Protein AF-A0A662VHV3-F1 (afdb_monomer)

pLDDT: mean 84.64, std 14.2, range [43.75, 96.81]

Secondary structure (DSSP, 8-state):
-----------------HHHHHHHHHHHHHHHHHHSE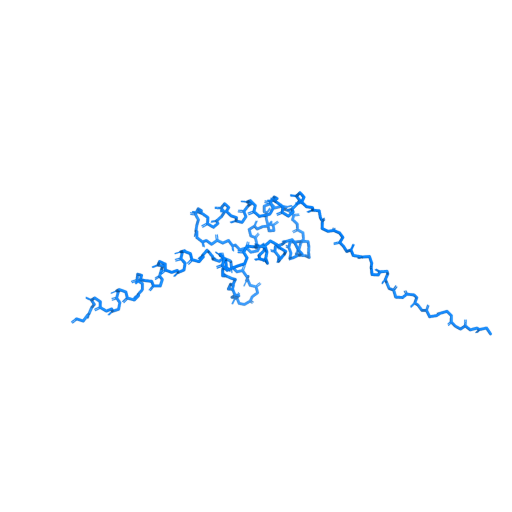EEHHHHHHHHT--HHHHHHHHHHHHHHHGGGEEEEEETTEEEEEEHHHHHHHHHHHHHHHHTT-

Sequence (101 aa):
MGRKRKVGRPRGSYKYNKEKIEQVKNFICKCLREHGQCCRGDVQRAFGWNWRTTNKYVWEVIKALGDSVIPVQIGRIVIFFSRDFMERELGEYYESIFRNK

Nearest PDB structures (foldseek):
  1ub9-assembly1_A-2  TM=5.696E-01  e=2.585E-02  Pyrococcus horikoshii OT3
  7qfz-assembly4_G  TM=7.827E-01  e=1.706E-01  Escherichia fergusonii ATCC 35469
  8oj5-assembly1_A  TM=5.541E-01  e=8.129E-02  Homo sapiens
  6y0g-assembly1_SZ  TM=5.045E-01  e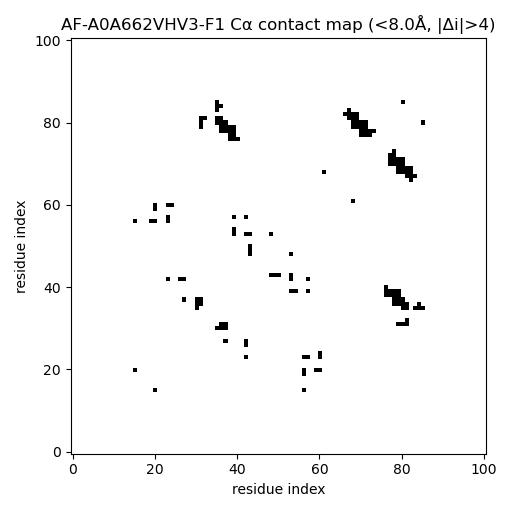=5.425E-02  Homo sapiens
  4v6i-assembly1_AV  TM=5.823E-01  e=3.129E-01  Saccharomyces cerevisiae

Solvent-accessible surface area (backbone atoms only — not comparable to full-atom values): 5975 Å² total; per-residue (Å²): 136,82,82,79,71,81,76,70,79,78,86,67,74,79,76,75,58,65,66,60,40,51,53,51,39,53,50,47,57,47,35,27,72,78,65,30,38,41,39,62,64,54,57,23,63,76,66,74,46,56,70,69,59,36,54,57,46,50,54,56,36,51,62,74,52,39,85,54,45,46,78,45,75,59,90,92,46,49,37,35,29,28,41,70,45,53,54,49,56,50,48,54,52,52,49,62,62,64,74,75,114

Mean predicted aligned error: 9.03 Å

Foldseek 3Di:
DDDDDPPPDPPPPPDDDPVVLVVLLVVQVVCCVVPQKDKLVNQCVVVVDDPVVSVVSVVVNCVVCPPQWDWDDDPPIIMIGGPVSVVVVVVVVVCVVVVVD

Radius of gyration: 19.66 Å; Cα contacts (8 Å, |Δi|>4): 80; chains: 1; bounding box: 73×27×44 Å

Structure (mmCIF, N/CA/C/O backbone):
data_AF-A0A662VHV3-F1
#
_entry.id   AF-A0A662VHV3-F1
#
loop_
_atom_site.group_PDB
_atom_site.id
_atom_site.type_symbo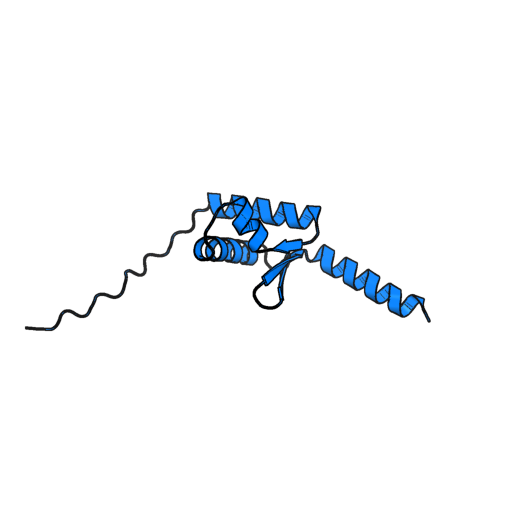l
_atom_site.label_atom_id
_atom_site.label_alt_id
_atom_site.label_comp_id
_atom_site.label_asym_id
_atom_site.label_entity_id
_atom_site.label_seq_id
_atom_site.pdbx_PDB_ins_code
_atom_site.Cartn_x
_atom_site.Cartn_y
_atom_site.Cartn_z
_atom_site.occupancy
_atom_site.B_iso_or_equiv
_atom_site.auth_seq_id
_atom_site.auth_comp_id
_atom_site.auth_asym_id
_atom_site.auth_atom_id
_atom_site.pdbx_PDB_model_num
ATOM 1 N N . MET A 1 1 ? 50.320 -18.702 -8.496 1.00 46.03 1 MET A N 1
ATOM 2 C CA . MET A 1 1 ? 49.071 -18.415 -9.242 1.00 46.03 1 MET A CA 1
ATOM 3 C C . MET A 1 1 ? 47.942 -18.139 -8.251 1.00 46.03 1 MET A C 1
ATOM 5 O O . MET A 1 1 ? 47.442 -19.066 -7.628 1.00 46.03 1 MET A O 1
ATOM 9 N N . GLY A 1 2 ? 47.609 -16.866 -8.012 1.00 53.44 2 GLY A N 1
ATOM 10 C CA . GLY A 1 2 ? 46.621 -16.473 -6.998 1.00 53.44 2 GLY A CA 1
ATOM 11 C C . GLY A 1 2 ? 45.185 -16.806 -7.416 1.00 53.44 2 GLY A C 1
ATOM 12 O O . GLY A 1 2 ? 44.760 -16.451 -8.514 1.00 53.44 2 GLY A O 1
ATOM 13 N N . ARG A 1 3 ? 44.429 -17.483 -6.541 1.00 56.47 3 ARG A N 1
ATOM 14 C CA . ARG A 1 3 ? 42.993 -17.758 -6.727 1.00 56.47 3 ARG A CA 1
ATOM 15 C C . ARG A 1 3 ? 42.233 -16.436 -6.895 1.00 56.47 3 ARG A C 1
ATOM 17 O O . ARG A 1 3 ? 42.105 -15.673 -5.938 1.00 56.47 3 ARG A O 1
ATOM 24 N N . LYS A 1 4 ? 41.686 -16.183 -8.090 1.00 60.50 4 LYS A N 1
ATOM 25 C CA . LYS A 1 4 ? 40.707 -15.108 -8.312 1.00 60.50 4 LYS A CA 1
ATOM 26 C C . LYS A 1 4 ? 39.515 -15.352 -7.376 1.00 60.50 4 LYS A C 1
ATOM 28 O O . LYS A 1 4 ? 38.816 -16.356 -7.509 1.00 60.50 4 LYS A O 1
ATOM 33 N N . ARG A 1 5 ? 39.297 -14.461 -6.402 1.00 62.97 5 ARG A N 1
ATOM 34 C CA . ARG A 1 5 ? 38.077 -14.453 -5.577 1.00 62.97 5 ARG A CA 1
ATOM 35 C C . ARG A 1 5 ? 36.875 -14.333 -6.520 1.00 62.97 5 ARG A C 1
ATOM 37 O O . ARG A 1 5 ? 36.932 -13.541 -7.460 1.00 62.97 5 ARG A O 1
ATOM 44 N N . LYS A 1 6 ? 35.798 -15.099 -6.284 1.00 58.56 6 LYS A N 1
ATOM 45 C CA . LYS A 1 6 ? 34.513 -14.877 -6.969 1.00 58.56 6 LYS A CA 1
ATOM 46 C C . LYS A 1 6 ? 34.137 -13.417 -6.736 1.00 58.56 6 LYS A C 1
ATOM 48 O O . LYS A 1 6 ? 33.862 -13.033 -5.602 1.00 58.56 6 LYS A O 1
ATOM 53 N N . VAL A 1 7 ? 34.202 -12.605 -7.788 1.00 57.72 7 VAL A N 1
ATOM 54 C CA . VAL A 1 7 ? 33.761 -11.213 -7.753 1.00 57.72 7 VAL A CA 1
ATOM 55 C C . VAL A 1 7 ? 32.309 -11.266 -7.292 1.00 57.72 7 VAL A C 1
ATOM 57 O O . VAL A 1 7 ? 31.486 -11.931 -7.924 1.00 57.72 7 VAL A O 1
ATOM 60 N N . GLY A 1 8 ? 32.022 -10.686 -6.123 1.00 63.50 8 GLY A N 1
ATOM 61 C CA . GLY A 1 8 ? 30.665 -10.638 -5.594 1.00 63.50 8 GLY A CA 1
ATOM 62 C C . GLY A 1 8 ? 29.724 -10.101 -6.668 1.00 63.50 8 GLY A C 1
ATOM 63 O O . GLY A 1 8 ? 30.115 -9.230 -7.448 1.00 63.50 8 GLY A O 1
ATOM 64 N N . ARG A 1 9 ? 28.506 -10.657 -6.732 1.00 56.00 9 ARG A N 1
ATOM 65 C CA . ARG A 1 9 ? 27.456 -10.227 -7.666 1.00 56.00 9 ARG A CA 1
ATOM 66 C C . ARG A 1 9 ? 27.459 -8.696 -7.709 1.00 56.00 9 ARG A C 1
ATOM 68 O O . ARG A 1 9 ? 27.408 -8.105 -6.625 1.00 56.00 9 ARG A O 1
ATOM 75 N N . PRO A 1 10 ? 27.553 -8.061 -8.891 1.00 55.19 10 PRO A N 1
ATOM 76 C CA . PRO A 1 10 ? 27.607 -6.612 -8.961 1.00 55.19 10 PRO A CA 1
ATOM 77 C C . PRO A 1 10 ? 26.454 -6.059 -8.128 1.00 55.19 10 PRO A C 1
ATOM 79 O O . PRO A 1 10 ? 25.300 -6.456 -8.320 1.00 55.19 10 PRO A O 1
ATOM 82 N N . ARG A 1 11 ? 26.772 -5.175 -7.172 1.00 49.06 11 ARG A N 1
ATOM 83 C CA . ARG A 1 11 ? 25.791 -4.323 -6.489 1.00 49.06 11 ARG A CA 1
ATOM 84 C C . ARG A 1 11 ? 25.283 -3.301 -7.509 1.00 49.06 11 ARG A C 1
ATOM 86 O O . ARG A 1 11 ? 25.456 -2.101 -7.353 1.00 49.06 11 ARG A O 1
ATOM 93 N N . GLY A 1 12 ? 24.704 -3.792 -8.602 1.00 43.75 12 GLY A N 1
ATOM 94 C CA . GLY A 1 12 ? 23.880 -2.998 -9.483 1.00 43.75 12 GLY A CA 1
ATOM 95 C C . GLY A 1 12 ? 22.677 -2.612 -8.652 1.00 43.75 12 GLY A C 1
ATOM 96 O O . GLY A 1 12 ? 21.846 -3.462 -8.326 1.00 43.75 12 GLY A O 1
ATOM 97 N N . SER A 1 13 ? 22.636 -1.349 -8.240 1.00 50.16 13 SER A N 1
ATOM 98 C CA . SER A 1 13 ? 21.429 -0.728 -7.729 1.00 50.16 13 SER A CA 1
ATOM 99 C C . SER A 1 13 ? 20.318 -1.084 -8.708 1.00 50.16 13 SER A C 1
ATOM 101 O O . SER A 1 13 ? 20.365 -0.735 -9.887 1.00 50.16 13 SER A O 1
ATOM 103 N N . TYR A 1 14 ? 19.359 -1.886 -8.251 1.00 54.88 14 TYR A N 1
ATOM 104 C CA . TYR A 1 14 ? 18.158 -2.184 -9.012 1.00 54.88 14 TYR A CA 1
ATOM 105 C C . TYR A 1 14 ? 17.433 -0.849 -9.188 1.00 54.88 14 TYR A C 1
ATOM 107 O O . TYR A 1 14 ? 16.603 -0.497 -8.355 1.00 54.88 14 TYR A O 1
ATOM 115 N N . LYS A 1 15 ? 17.777 -0.075 -10.226 1.00 68.50 15 LYS A N 1
ATOM 116 C CA . LYS A 1 15 ? 17.145 1.217 -10.489 1.00 68.50 15 LYS A CA 1
ATOM 117 C C . LYS A 1 15 ? 15.642 0.977 -10.540 1.00 68.50 15 LYS A C 1
ATOM 119 O O . LYS A 1 15 ? 15.156 0.073 -11.231 1.00 68.50 15 LYS A O 1
ATOM 124 N N . TYR A 1 16 ? 14.910 1.697 -9.704 1.00 77.12 16 TYR A N 1
ATOM 125 C CA . TYR A 1 16 ? 13.464 1.663 -9.763 1.00 77.12 16 TYR A CA 1
ATOM 126 C C . TYR A 1 16 ? 13.026 2.406 -11.019 1.00 77.12 16 TYR A C 1
ATOM 128 O O . TYR A 1 16 ? 13.582 3.448 -11.362 1.00 77.12 16 TYR A O 1
ATOM 136 N N . ASN A 1 17 ? 12.035 1.853 -11.711 1.00 86.12 17 ASN A N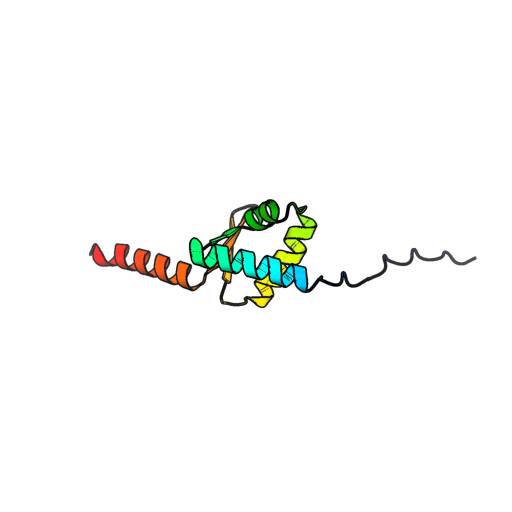 1
ATOM 137 C CA . ASN A 1 17 ? 11.367 2.596 -12.764 1.00 86.12 17 ASN A CA 1
ATOM 138 C C . ASN A 1 17 ? 10.375 3.549 -12.078 1.00 86.12 17 ASN A C 1
ATOM 140 O O . ASN A 1 17 ? 9.455 3.076 -11.409 1.00 86.12 17 ASN A O 1
ATOM 144 N N . LYS A 1 18 ? 10.600 4.860 -12.221 1.00 88.50 18 LYS A N 1
ATOM 145 C CA . LYS A 1 18 ? 9.774 5.912 -11.610 1.00 88.50 18 LYS A CA 1
ATOM 146 C C . LYS A 1 18 ? 8.325 5.866 -12.092 1.00 88.50 18 LYS A C 1
ATOM 148 O O . LYS A 1 18 ? 7.421 6.014 -11.284 1.00 88.50 18 LYS A O 1
ATOM 153 N N . GLU A 1 19 ? 8.109 5.575 -13.370 1.00 91.75 19 GLU A N 1
ATOM 154 C CA . GLU A 1 19 ? 6.771 5.446 -13.950 1.00 91.75 19 GLU A CA 1
ATOM 155 C C . GLU A 1 19 ? 5.989 4.308 -13.284 1.00 91.75 19 GLU A C 1
ATOM 157 O O . GLU A 1 19 ? 4.838 4.474 -12.896 1.00 91.75 19 GLU A O 1
ATOM 162 N N . LYS A 1 20 ? 6.654 3.172 -13.040 1.00 91.31 20 LYS A N 1
ATOM 163 C CA . LYS A 1 20 ? 6.040 2.043 -12.325 1.00 91.31 20 LYS A CA 1
ATOM 164 C C . LYS A 1 20 ? 5.719 2.373 -10.871 1.00 91.31 20 LYS A C 1
ATOM 166 O O . LYS A 1 20 ? 4.703 1.908 -10.368 1.00 91.31 20 LYS A O 1
ATOM 171 N N . ILE A 1 21 ? 6.576 3.139 -10.190 1.00 92.94 21 ILE A N 1
ATOM 172 C CA . ILE A 1 21 ? 6.286 3.606 -8.826 1.00 92.94 21 ILE A CA 1
ATOM 173 C C . ILE A 1 21 ? 5.011 4.450 -8.839 1.00 92.94 21 ILE A C 1
ATOM 175 O O . ILE A 1 21 ? 4.122 4.197 -8.032 1.00 92.94 21 ILE A O 1
ATOM 179 N N . GLU A 1 22 ? 4.892 5.389 -9.777 1.00 94.50 22 GLU A N 1
ATOM 180 C CA . GLU A 1 22 ? 3.725 6.269 -9.856 1.00 94.50 22 GLU A CA 1
ATOM 181 C C . GLU A 1 22 ? 2.444 5.496 -10.197 1.00 94.50 22 GLU A C 1
ATOM 183 O O . GLU A 1 22 ? 1.406 5.712 -9.579 1.00 94.50 22 GLU A O 1
ATOM 188 N N . GLN A 1 23 ? 2.515 4.516 -11.103 1.00 95.00 23 GLN A N 1
ATOM 189 C CA . GLN A 1 23 ? 1.388 3.627 -11.402 1.00 95.00 23 GLN A CA 1
ATOM 190 C C . GLN A 1 23 ? 0.923 2.845 -10.164 1.00 95.00 23 GLN A C 1
ATOM 192 O O . GLN A 1 23 ? -0.274 2.788 -9.882 1.00 95.00 23 GLN A O 1
ATOM 197 N N . VAL A 1 24 ? 1.856 2.263 -9.402 1.00 95.88 24 VAL A N 1
ATOM 198 C CA . VAL A 1 24 ? 1.529 1.516 -8.175 1.00 95.88 24 VAL A CA 1
ATOM 199 C C . VAL A 1 24 ? 0.971 2.450 -7.103 1.00 95.88 24 VAL A C 1
ATOM 201 O O . VAL A 1 24 ? -0.002 2.099 -6.442 1.00 95.88 24 VAL A O 1
ATOM 204 N N . LYS A 1 25 ? 1.538 3.651 -6.958 1.00 95.75 25 LYS A N 1
ATOM 205 C CA . LYS A 1 25 ? 1.039 4.688 -6.051 1.00 95.75 25 LYS A CA 1
ATOM 206 C C . LYS A 1 25 ? -0.392 5.082 -6.388 1.00 95.75 25 LYS A C 1
ATOM 208 O O . LYS A 1 25 ? -1.244 5.044 -5.508 1.00 95.75 25 LYS A O 1
ATOM 213 N N . ASN A 1 26 ? -0.679 5.374 -7.653 1.00 96.81 26 ASN A N 1
ATOM 214 C CA . ASN A 1 26 ? -2.023 5.732 -8.101 1.00 96.81 26 ASN A CA 1
ATOM 215 C C . ASN A 1 26 ? -3.030 4.608 -7.855 1.00 96.81 26 ASN A C 1
ATOM 217 O O . ASN A 1 26 ? -4.139 4.875 -7.395 1.00 96.81 26 ASN A O 1
ATOM 221 N N . PHE A 1 27 ? -2.633 3.358 -8.101 1.00 96.62 27 PHE A N 1
ATOM 222 C CA . PHE A 1 27 ? -3.465 2.196 -7.809 1.00 96.62 27 PHE A CA 1
ATOM 223 C C . PHE A 1 27 ? -3.765 2.068 -6.309 1.00 96.62 27 PHE A C 1
ATOM 225 O O . PHE A 1 27 ? -4.930 1.996 -5.926 1.00 96.62 27 PHE A O 1
ATOM 232 N N . ILE A 1 28 ? -2.740 2.112 -5.451 1.00 95.19 28 ILE A N 1
ATOM 233 C CA . ILE A 1 28 ? -2.915 2.016 -3.994 1.00 95.19 28 ILE A CA 1
ATOM 234 C C . ILE A 1 28 ? -3.785 3.171 -3.483 1.00 95.19 28 ILE A C 1
ATOM 236 O O . ILE A 1 28 ? -4.766 2.928 -2.787 1.00 95.19 28 ILE A O 1
ATOM 240 N N . CYS A 1 29 ? -3.503 4.415 -3.880 1.00 94.50 29 CYS A N 1
ATOM 241 C CA . CYS A 1 29 ? -4.303 5.577 -3.488 1.00 94.50 29 CYS A CA 1
ATOM 242 C C . CYS A 1 29 ? -5.754 5.502 -3.983 1.00 94.50 29 CYS A C 1
ATOM 244 O O . CYS A 1 29 ? -6.642 6.088 -3.367 1.00 94.50 29 CYS A O 1
ATOM 246 N N . LYS A 1 30 ? -6.020 4.828 -5.108 1.00 96.00 30 LYS A N 1
ATOM 247 C CA . LYS A 1 30 ? -7.387 4.561 -5.562 1.00 96.00 30 LYS A CA 1
ATOM 248 C C . LYS A 1 30 ? -8.076 3.558 -4.632 1.00 96.00 30 LYS A C 1
ATOM 250 O O . LYS A 1 30 ? -9.121 3.893 -4.086 1.00 96.00 30 LYS A O 1
ATOM 255 N N . CYS A 1 31 ? -7.461 2.402 -4.375 1.00 95.38 31 CYS A N 1
ATOM 256 C CA . CYS A 1 31 ? -8.017 1.389 -3.470 1.00 95.38 31 CYS A CA 1
ATOM 257 C C . CYS A 1 31 ? -8.291 1.946 -2.066 1.00 95.38 31 CYS A C 1
ATOM 259 O O . CYS A 1 31 ? -9.353 1.707 -1.502 1.00 95.38 31 CYS A O 1
ATOM 261 N N . LEU A 1 32 ? -7.361 2.736 -1.524 1.00 94.06 32 LEU A N 1
ATOM 262 C CA . LEU A 1 32 ? -7.516 3.367 -0.213 1.00 94.06 32 LEU A CA 1
ATOM 263 C C . LEU A 1 32 ? -8.686 4.359 -0.168 1.00 94.06 32 LEU A C 1
ATOM 265 O O . LEU A 1 32 ? -9.378 4.422 0.840 1.00 94.06 32 LEU A O 1
ATOM 269 N N . ARG A 1 33 ? -8.935 5.110 -1.249 1.00 92.69 33 ARG A N 1
ATOM 270 C CA . ARG A 1 33 ? -10.083 6.030 -1.328 1.00 92.69 33 ARG A CA 1
ATOM 271 C C . ARG A 1 33 ? -11.417 5.300 -1.465 1.00 92.69 33 ARG A C 1
ATOM 273 O O . ARG A 1 33 ? -12.400 5.743 -0.891 1.00 92.69 33 ARG A O 1
ATOM 280 N N . GLU A 1 34 ? -11.452 4.211 -2.228 1.00 93.62 34 GLU A N 1
ATOM 281 C CA . GLU A 1 34 ? -12.690 3.473 -2.515 1.00 93.62 34 GLU A CA 1
ATOM 282 C C . GLU A 1 34 ? -13.088 2.516 -1.384 1.00 93.62 34 GLU A C 1
ATOM 284 O O . GLU A 1 34 ? -14.274 2.301 -1.145 1.00 93.62 34 GLU A O 1
ATOM 289 N N . HIS A 1 35 ? -12.110 1.934 -0.688 1.00 92.31 35 HIS A N 1
ATOM 290 C CA . HIS A 1 35 ? -12.345 0.844 0.262 1.00 92.31 35 HIS A CA 1
ATOM 291 C C . HIS A 1 35 ? -11.721 1.066 1.641 1.00 92.31 35 HIS A C 1
ATOM 293 O O . HIS A 1 35 ? -11.868 0.209 2.506 1.00 92.31 35 HIS A O 1
ATOM 299 N N . GLY A 1 36 ? -10.950 2.139 1.846 1.00 91.06 36 GLY A N 1
ATOM 300 C CA . GLY A 1 36 ? -10.174 2.349 3.075 1.00 91.06 36 GLY A CA 1
ATOM 301 C C . GLY A 1 36 ? -8.962 1.423 3.229 1.00 91.06 36 GLY A C 1
ATOM 302 O O . GLY A 1 36 ? -8.103 1.668 4.074 1.00 91.06 36 GLY A 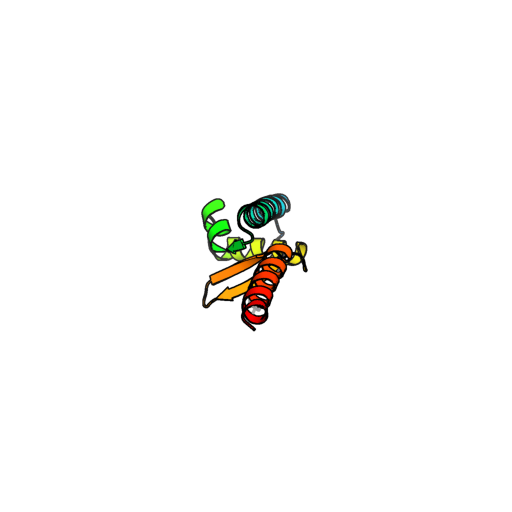O 1
ATOM 303 N N . GLN A 1 37 ? -8.847 0.386 2.390 1.00 93.25 37 GLN A N 1
ATOM 304 C CA . GLN A 1 37 ? -7.788 -0.616 2.451 1.00 93.25 37 GLN A CA 1
ATOM 305 C C . GLN A 1 37 ? -7.319 -1.086 1.068 1.00 93.25 37 GLN A C 1
ATOM 307 O O . GLN A 1 37 ? -8.041 -1.032 0.074 1.00 93.25 37 GLN A O 1
ATOM 312 N N . CYS A 1 38 ? -6.091 -1.591 1.009 1.00 95.62 38 CYS A N 1
ATOM 313 C CA . CYS A 1 38 ? -5.490 -2.215 -0.165 1.00 95.62 38 CYS A CA 1
ATOM 314 C C . CYS A 1 38 ? -4.562 -3.339 0.296 1.00 95.62 38 CYS A C 1
ATOM 316 O O . CYS A 1 38 ? -3.817 -3.149 1.252 1.00 95.62 38 CYS A O 1
ATOM 318 N N . CYS A 1 39 ? -4.535 -4.500 -0.355 1.00 94.44 39 CYS A N 1
ATOM 319 C CA . CYS A 1 39 ? -3.566 -5.542 -0.017 1.00 94.44 39 CYS A CA 1
ATOM 320 C C . CYS A 1 39 ? -2.480 -5.682 -1.087 1.00 94.44 39 CYS A C 1
ATOM 322 O O . CYS A 1 39 ? -2.665 -5.399 -2.271 1.00 94.44 39 CYS A O 1
ATOM 324 N N . ARG A 1 40 ? -1.316 -6.210 -0.692 1.00 93.19 40 ARG A N 1
ATOM 32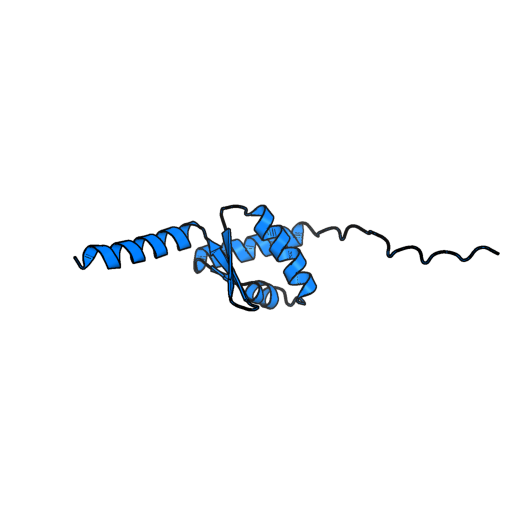5 C CA . ARG A 1 40 ? -0.228 -6.508 -1.646 1.00 93.19 40 ARG A CA 1
ATOM 326 C C . ARG A 1 40 ? -0.678 -7.453 -2.772 1.00 93.19 40 ARG A C 1
ATOM 328 O O . ARG A 1 40 ? -0.154 -7.375 -3.882 1.00 93.19 40 ARG A O 1
ATOM 335 N N . GLY A 1 41 ? -1.637 -8.337 -2.488 1.00 94.00 41 GLY A N 1
ATOM 336 C CA . GLY A 1 41 ? -2.231 -9.236 -3.477 1.00 94.00 41 GLY A CA 1
ATOM 337 C C . GLY A 1 41 ? -3.035 -8.507 -4.558 1.00 94.00 41 GLY A C 1
ATOM 338 O O . GLY A 1 41 ? -3.002 -8.939 -5.707 1.00 94.00 41 GLY A O 1
ATOM 339 N N . ASP A 1 42 ? -3.681 -7.383 -4.233 1.00 94.69 42 ASP A N 1
ATOM 340 C CA . ASP A 1 42 ? -4.405 -6.561 -5.213 1.00 94.69 42 ASP A CA 1
ATOM 341 C C . ASP A 1 42 ? -3.441 -5.978 -6.237 1.00 94.69 42 ASP A C 1
ATOM 343 O O . ASP A 1 42 ? -3.648 -6.119 -7.439 1.00 94.69 42 ASP A O 1
ATOM 347 N N . VAL A 1 43 ? -2.320 -5.431 -5.761 1.00 94.94 43 VAL A N 1
ATOM 348 C CA . VAL A 1 43 ? -1.248 -4.933 -6.630 1.00 94.94 43 VAL A CA 1
ATOM 349 C C . VAL A 1 43 ? -0.667 -6.071 -7.472 1.00 94.94 43 VAL A C 1
ATOM 351 O O . VAL A 1 43 ? -0.417 -5.913 -8.662 1.00 94.94 43 VAL A O 1
ATOM 354 N N . GLN A 1 44 ? -0.465 -7.253 -6.884 1.00 95.31 44 GLN A N 1
ATOM 355 C CA . GLN A 1 44 ? 0.042 -8.400 -7.635 1.00 95.31 44 GLN A CA 1
ATOM 356 C C . GLN A 1 44 ? -0.883 -8.785 -8.798 1.00 95.31 44 GLN A C 1
ATOM 358 O O . GLN A 1 44 ? -0.394 -8.997 -9.909 1.00 95.31 44 GLN A O 1
ATOM 363 N N . ARG A 1 45 ? -2.196 -8.853 -8.548 1.00 95.44 45 ARG A N 1
ATOM 364 C CA . ARG A 1 45 ? -3.210 -9.184 -9.557 1.00 95.44 45 ARG A CA 1
ATOM 365 C C . ARG A 1 45 ? -3.332 -8.100 -10.622 1.00 95.44 45 ARG A C 1
ATOM 367 O O . ARG A 1 45 ? -3.299 -8.426 -11.802 1.00 95.44 45 ARG A O 1
ATOM 374 N N . ALA A 1 46 ? -3.412 -6.834 -10.216 1.00 95.94 46 ALA A N 1
ATOM 375 C CA . ALA A 1 46 ? -3.607 -5.707 -11.125 1.00 95.94 46 ALA A CA 1
ATOM 376 C C . ALA A 1 46 ? -2.470 -5.556 -12.147 1.00 95.94 46 ALA A C 1
ATOM 378 O O . ALA A 1 46 ? -2.711 -5.190 -13.292 1.00 95.94 46 ALA A O 1
ATOM 379 N N . PHE A 1 47 ? -1.235 -5.867 -11.746 1.00 94.62 47 PHE A N 1
ATOM 380 C CA . PHE A 1 47 ? -0.056 -5.693 -12.596 1.00 94.62 47 PHE A CA 1
ATOM 381 C C . PHE A 1 47 ? 0.489 -7.002 -13.192 1.00 94.62 47 PHE A C 1
ATOM 383 O O . PHE A 1 47 ? 1.464 -6.967 -13.944 1.00 94.62 47 PHE A O 1
ATOM 390 N N . GLY A 1 48 ? -0.089 -8.161 -12.851 1.00 95.12 48 GLY A N 1
ATOM 391 C CA . GLY A 1 48 ? 0.378 -9.469 -13.330 1.00 95.12 48 GLY A CA 1
ATOM 392 C C . GLY A 1 48 ? 1.820 -9.791 -12.918 1.00 95.12 48 GLY A C 1
ATOM 393 O O . GLY A 1 48 ? 2.565 -10.437 -13.656 1.00 95.12 48 GLY A O 1
ATOM 394 N N . TRP A 1 49 ? 2.265 -9.287 -11.765 1.00 94.38 49 TRP A N 1
ATOM 395 C CA . TRP A 1 49 ? 3.658 -9.402 -11.333 1.00 94.38 49 TRP A CA 1
ATOM 396 C C . TRP A 1 49 ? 3.910 -10.625 -10.454 1.00 94.38 49 TRP A C 1
ATOM 398 O O . TRP A 1 49 ? 3.041 -11.131 -9.746 1.00 94.38 49 TRP A O 1
ATOM 408 N N . ASN A 1 50 ? 5.163 -11.084 -10.455 1.00 93.88 50 ASN A N 1
ATOM 409 C CA . ASN A 1 50 ? 5.617 -12.030 -9.446 1.00 93.88 50 ASN A CA 1
ATOM 410 C C . ASN A 1 50 ? 5.795 -11.332 -8.089 1.00 93.88 50 ASN A C 1
ATOM 412 O O . ASN A 1 50 ? 6.002 -10.119 -8.005 1.00 93.88 50 ASN A O 1
ATOM 416 N N . TRP A 1 51 ? 5.813 -12.136 -7.028 1.00 89.56 51 TRP A N 1
ATOM 417 C CA . TRP A 1 51 ? 5.942 -11.659 -5.654 1.00 89.56 51 TRP A CA 1
ATOM 418 C C . TRP A 1 51 ? 7.117 -10.709 -5.419 1.00 89.56 51 TRP A C 1
ATOM 420 O O . TRP A 1 51 ? 6.981 -9.703 -4.726 1.00 89.56 51 TRP A O 1
ATOM 430 N N . ARG A 1 52 ? 8.288 -11.022 -5.983 1.00 91.06 52 ARG A N 1
ATOM 431 C CA . ARG A 1 52 ? 9.512 -10.248 -5.757 1.00 91.06 52 ARG A CA 1
ATOM 432 C C . ARG A 1 52 ? 9.387 -8.847 -6.342 1.00 91.06 52 ARG A C 1
ATOM 434 O O . ARG A 1 52 ? 9.780 -7.880 -5.693 1.00 91.06 52 ARG A O 1
ATOM 441 N N . THR A 1 53 ? 8.833 -8.749 -7.546 1.00 91.62 53 THR A N 1
ATOM 442 C CA . THR A 1 53 ? 8.570 -7.483 -8.230 1.00 91.62 53 THR A CA 1
ATOM 443 C C . THR A 1 53 ? 7.497 -6.693 -7.491 1.00 91.62 53 THR A C 1
ATOM 445 O O . THR A 1 53 ? 7.732 -5.531 -7.171 1.00 91.62 53 THR A O 1
ATOM 448 N N . THR A 1 54 ? 6.376 -7.321 -7.125 1.00 93.31 54 THR A N 1
ATOM 449 C CA . THR A 1 54 ? 5.321 -6.666 -6.340 1.00 93.31 54 THR A CA 1
ATOM 450 C C . THR A 1 54 ? 5.874 -6.111 -5.035 1.00 93.31 54 THR A C 1
ATOM 452 O O . THR A 1 54 ? 5.717 -4.929 -4.750 1.00 93.31 54 THR A O 1
ATOM 455 N N . ASN A 1 55 ? 6.594 -6.931 -4.269 1.00 91.94 55 ASN A N 1
ATOM 456 C CA . ASN A 1 55 ? 7.148 -6.522 -2.985 1.00 91.94 55 ASN A CA 1
ATOM 457 C C . ASN A 1 55 ? 8.154 -5.372 -3.137 1.00 91.94 55 ASN A C 1
ATOM 459 O O . ASN A 1 55 ? 8.159 -4.456 -2.322 1.00 91.94 55 ASN A O 1
ATOM 463 N N . LYS A 1 56 ? 8.971 -5.392 -4.199 1.00 90.31 56 LYS A N 1
ATOM 464 C CA . LYS A 1 56 ? 9.914 -4.312 -4.508 1.00 90.31 56 LYS A CA 1
ATOM 465 C C . LYS A 1 56 ? 9.203 -2.963 -4.666 1.00 90.31 56 LYS A C 1
ATOM 467 O O . LYS A 1 56 ? 9.640 -1.994 -4.061 1.00 90.31 56 LYS A O 1
ATOM 472 N N . TYR A 1 57 ? 8.156 -2.886 -5.489 1.00 93.38 57 TYR A N 1
ATOM 473 C CA . TYR A 1 57 ? 7.499 -1.607 -5.789 1.00 93.38 57 TYR A CA 1
ATOM 474 C C . TYR A 1 57 ? 6.529 -1.160 -4.696 1.00 93.38 57 TYR A C 1
ATOM 476 O O . TYR A 1 57 ? 6.493 0.022 -4.375 1.00 93.38 57 TYR A O 1
ATOM 484 N N . VAL A 1 58 ? 5.788 -2.092 -4.090 1.00 93.81 58 VAL A N 1
ATOM 485 C CA . VAL A 1 58 ? 4.832 -1.769 -3.022 1.00 93.81 58 VAL A CA 1
ATOM 486 C C . VAL A 1 58 ? 5.539 -1.114 -1.842 1.00 93.81 58 VAL A C 1
ATOM 488 O O . VAL A 1 58 ? 5.132 -0.040 -1.427 1.00 93.81 58 VAL A O 1
ATOM 491 N N . TRP A 1 59 ? 6.634 -1.690 -1.337 1.00 91.31 59 TRP A N 1
ATOM 492 C CA . TRP A 1 59 ? 7.333 -1.098 -0.190 1.00 91.31 59 TRP A CA 1
ATOM 493 C C . TRP A 1 59 ? 7.950 0.266 -0.485 1.00 91.31 59 TRP A C 1
ATOM 495 O O . TRP A 1 59 ? 8.034 1.091 0.419 1.00 91.31 59 TRP A O 1
ATOM 505 N N . GLU A 1 60 ? 8.364 0.513 -1.726 1.00 92.06 60 GLU A N 1
ATOM 506 C CA . GLU A 1 60 ? 8.853 1.832 -2.128 1.00 92.06 60 GLU A CA 1
ATOM 507 C C . GLU A 1 60 ? 7.728 2.874 -2.080 1.00 92.06 60 GLU A C 1
ATOM 509 O O . GLU A 1 60 ? 7.915 3.970 -1.560 1.00 92.06 60 GLU A O 1
ATOM 514 N N . VAL A 1 61 ? 6.532 2.503 -2.545 1.00 93.38 61 VAL A N 1
ATOM 515 C CA . VAL A 1 61 ? 5.345 3.363 -2.484 1.00 93.38 61 VAL A CA 1
ATOM 516 C C . VAL A 1 61 ? 4.880 3.585 -1.048 1.00 93.38 61 VAL A C 1
ATOM 518 O O . VAL A 1 61 ? 4.639 4.725 -0.672 1.00 93.38 61 VAL A O 1
ATOM 521 N N . ILE A 1 62 ? 4.792 2.537 -0.225 1.00 91.50 62 ILE A N 1
ATOM 522 C CA . ILE A 1 62 ? 4.361 2.663 1.177 1.00 91.50 62 ILE A CA 1
ATOM 523 C C . ILE A 1 62 ? 5.300 3.592 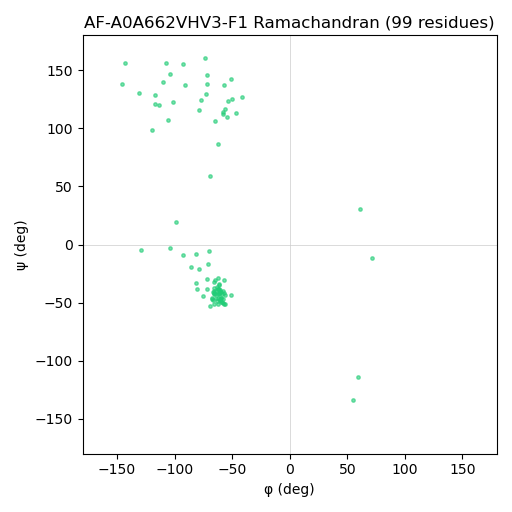1.955 1.00 91.50 62 ILE A C 1
ATOM 525 O O . ILE A 1 62 ? 4.830 4.459 2.683 1.00 91.50 62 ILE A O 1
ATOM 529 N N . LYS A 1 63 ? 6.618 3.495 1.736 1.00 89.81 63 LYS A N 1
ATOM 530 C CA . LYS A 1 63 ? 7.583 4.447 2.313 1.00 89.81 63 LYS A CA 1
ATOM 531 C C . LYS A 1 63 ? 7.336 5.885 1.862 1.00 89.81 63 LYS A C 1
ATOM 533 O O . LYS A 1 63 ? 7.490 6.795 2.665 1.00 89.81 63 LYS A O 1
ATOM 538 N N . ALA A 1 64 ? 6.975 6.090 0.595 1.00 90.00 64 ALA A N 1
ATOM 539 C CA . ALA A 1 64 ? 6.696 7.417 0.053 1.00 90.00 64 ALA A CA 1
ATOM 540 C C . ALA A 1 64 ? 5.374 8.012 0.571 1.00 90.00 64 ALA A C 1
ATOM 542 O O . ALA A 1 64 ? 5.256 9.229 0.664 1.00 90.00 64 ALA A O 1
ATOM 543 N N . LEU A 1 65 ? 4.389 7.169 0.895 1.00 90.00 65 LEU A N 1
ATOM 544 C CA . LEU A 1 65 ? 3.110 7.589 1.480 1.00 90.00 65 LEU A CA 1
ATOM 545 C C . LEU A 1 65 ? 3.213 7.888 2.986 1.00 90.00 65 LEU A C 1
ATOM 547 O O . LEU A 1 65 ? 2.377 8.624 3.515 1.00 90.00 65 LEU A O 1
ATOM 551 N N . GLY A 1 66 ? 4.241 7.355 3.653 1.00 90.44 66 GLY A N 1
ATOM 552 C CA . GLY A 1 66 ? 4.545 7.637 5.055 1.00 90.44 66 GLY A CA 1
ATOM 553 C C . GLY A 1 66 ? 3.355 7.355 5.970 1.00 90.44 66 GLY A C 1
ATOM 554 O O . GLY A 1 66 ? 2.678 6.338 5.829 1.00 90.44 66 GLY A O 1
ATOM 555 N N . ASP A 1 67 ? 3.071 8.298 6.865 1.00 89.12 67 ASP A N 1
ATOM 556 C CA . ASP A 1 67 ? 2.054 8.161 7.915 1.00 89.12 67 ASP A CA 1
ATOM 557 C C . ASP A 1 67 ? 0.606 8.173 7.401 1.00 89.12 67 ASP A C 1
ATOM 559 O O . ASP A 1 67 ? -0.325 7.951 8.172 1.00 89.12 67 ASP A O 1
ATOM 563 N N . SER A 1 68 ? 0.393 8.416 6.105 1.00 88.88 68 SER A N 1
ATOM 564 C CA . SER A 1 68 ? -0.948 8.363 5.501 1.00 88.88 68 SER A CA 1
ATOM 565 C C . SER A 1 68 ? -1.480 6.930 5.401 1.00 88.88 68 SER A C 1
ATOM 567 O O . SER A 1 68 ? -2.675 6.720 5.182 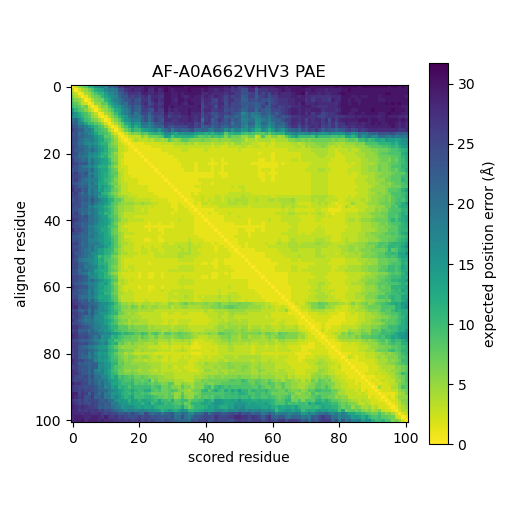1.00 88.88 68 SER A O 1
ATOM 569 N N . VAL A 1 69 ? -0.590 5.937 5.516 1.00 92.31 69 VAL A N 1
ATOM 570 C CA . VAL A 1 69 ? -0.908 4.525 5.329 1.00 92.31 69 VAL A CA 1
ATOM 571 C C . VAL A 1 69 ? -0.367 3.694 6.480 1.00 92.31 69 VAL A C 1
ATOM 573 O O . VAL A 1 69 ? 0.814 3.748 6.810 1.00 92.31 69 VAL A O 1
ATOM 576 N N . ILE A 1 70 ? -1.228 2.850 7.039 1.00 92.19 70 ILE A N 1
ATOM 577 C CA . ILE A 1 70 ? -0.905 1.951 8.141 1.00 92.19 70 ILE A CA 1
ATOM 578 C C . ILE A 1 70 ? -0.792 0.524 7.582 1.00 92.19 70 ILE A C 1
ATOM 580 O O . ILE A 1 70 ? -1.807 -0.079 7.217 1.00 92.19 70 ILE A O 1
ATOM 584 N N . PRO A 1 71 ? 0.424 -0.042 7.464 1.00 91.44 71 PRO A N 1
ATOM 585 C CA . PRO A 1 71 ? 0.600 -1.434 7.076 1.00 91.44 71 PRO A CA 1
ATOM 586 C C . PRO A 1 71 ? 0.297 -2.363 8.259 1.00 91.44 71 PRO A C 1
ATOM 588 O O . PRO A 1 71 ? 0.935 -2.287 9.305 1.00 91.44 71 PRO A O 1
ATOM 591 N N . VAL A 1 72 ? -0.625 -3.300 8.066 1.00 91.12 72 VAL A N 1
ATOM 592 C CA . VAL A 1 72 ? -0.985 -4.347 9.027 1.00 91.12 72 VAL A CA 1
ATOM 593 C C . VAL A 1 72 ? -0.661 -5.708 8.423 1.00 91.12 72 VAL A C 1
ATOM 595 O O . VAL A 1 72 ? -1.061 -6.034 7.301 1.00 91.12 72 VAL A O 1
ATOM 598 N N . GLN A 1 73 ? 0.079 -6.524 9.169 1.00 89.88 73 GLN A N 1
ATOM 599 C CA . GLN A 1 73 ? 0.416 -7.882 8.762 1.00 89.88 73 GLN A CA 1
ATOM 600 C C . GLN A 1 73 ? -0.482 -8.895 9.476 1.00 89.88 73 GLN A C 1
ATOM 602 O O . GLN A 1 73 ? -0.476 -8.985 10.699 1.00 89.88 73 GLN A O 1
ATOM 607 N N . ILE A 1 74 ? -1.195 -9.706 8.693 1.00 87.50 74 ILE A N 1
ATOM 608 C CA . ILE A 1 74 ? -2.037 -10.805 9.174 1.00 87.50 74 ILE A CA 1
ATOM 609 C C . ILE A 1 74 ? -1.496 -12.100 8.563 1.00 87.50 74 ILE A C 1
ATOM 611 O O . ILE A 1 74 ? -1.711 -12.415 7.388 1.00 87.50 74 ILE A O 1
ATOM 615 N N . GLY A 1 75 ? -0.702 -12.833 9.344 1.00 89.81 75 GLY A N 1
ATOM 616 C CA . GLY A 1 75 ? 0.026 -14.006 8.860 1.00 89.81 75 GLY A CA 1
ATOM 617 C C . GLY A 1 75 ? 0.978 -13.655 7.708 1.00 89.81 75 GLY A C 1
ATOM 618 O O . GLY A 1 75 ? 1.960 -12.932 7.892 1.00 89.81 75 GLY A O 1
ATOM 619 N N . ARG A 1 76 ? 0.702 -14.181 6.506 1.00 84.81 76 ARG A N 1
ATOM 620 C CA . ARG A 1 76 ? 1.482 -13.908 5.276 1.00 84.81 76 ARG A CA 1
ATOM 621 C C . ARG A 1 76 ? 0.930 -12.742 4.447 1.00 84.81 76 ARG A C 1
ATOM 623 O O . ARG A 1 76 ? 1.570 -12.314 3.479 1.00 84.81 76 ARG A O 1
ATOM 630 N N . ILE A 1 77 ? -0.252 -12.247 4.801 1.00 86.12 77 ILE A N 1
ATOM 631 C CA . ILE A 1 77 ? -0.944 -11.176 4.090 1.00 86.12 77 ILE A CA 1
ATOM 632 C C . ILE A 1 77 ? -0.523 -9.844 4.706 1.00 86.12 77 ILE A C 1
ATOM 634 O O . ILE A 1 77 ? -0.406 -9.716 5.921 1.00 86.12 77 ILE A O 1
ATOM 638 N N . VAL A 1 78 ? -0.270 -8.861 3.846 1.00 89.81 78 VAL A N 1
ATOM 639 C CA . VAL A 1 78 ? -0.026 -7.478 4.257 1.00 89.81 78 VAL A CA 1
ATOM 640 C C . VAL A 1 78 ? -1.136 -6.636 3.652 1.00 89.81 78 VAL A C 1
ATOM 642 O O . VAL A 1 78 ? -1.318 -6.645 2.426 1.00 89.81 78 VAL A O 1
ATOM 645 N N . ILE A 1 79 ? -1.874 -5.972 4.533 1.00 92.19 79 ILE A N 1
ATOM 646 C CA . ILE A 1 79 ? -2.964 -5.056 4.223 1.00 92.19 79 ILE A CA 1
ATOM 647 C C . ILE A 1 79 ? -2.488 -3.653 4.583 1.00 92.19 79 ILE A C 1
ATOM 649 O O . ILE A 1 79 ? -1.790 -3.456 5.571 1.00 92.19 79 ILE A O 1
ATOM 653 N N . PHE A 1 80 ? -2.821 -2.689 3.751 1.00 93.62 80 PHE A N 1
ATOM 654 C CA . PHE A 1 80 ? -2.500 -1.285 3.909 1.00 93.62 80 PHE A CA 1
ATOM 655 C C . PHE A 1 80 ? -3.816 -0.559 4.124 1.00 93.62 80 PHE A C 1
ATOM 657 O O . PHE A 1 80 ? -4.677 -0.626 3.251 1.00 93.62 80 PHE A O 1
ATOM 664 N N . PHE A 1 81 ? -3.972 0.107 5.259 1.00 93.06 81 PHE A N 1
ATOM 665 C CA . PHE A 1 81 ? -5.152 0.913 5.558 1.00 93.06 81 PHE A CA 1
ATOM 666 C C . PHE A 1 81 ? -4.828 2.391 5.410 1.00 93.06 81 PHE A C 1
ATOM 668 O O . PHE A 1 81 ? -3.701 2.798 5.696 1.00 93.06 81 PHE A O 1
ATOM 675 N N . SER A 1 82 ? -5.792 3.204 4.985 1.00 93.25 82 SER A N 1
ATOM 676 C CA . SER A 1 82 ? -5.642 4.650 5.124 1.00 93.25 82 SER A CA 1
ATOM 677 C C . SER A 1 82 ? -5.782 5.019 6.596 1.00 93.25 82 SER A C 1
ATOM 679 O O . SER A 1 82 ? -6.535 4.392 7.347 1.00 93.25 82 SER A O 1
ATOM 681 N N . ARG A 1 83 ? -5.032 6.036 7.016 1.00 89.69 83 ARG A N 1
ATOM 682 C CA . ARG A 1 83 ? -5.110 6.538 8.386 1.00 89.69 83 ARG A CA 1
ATOM 683 C C . ARG A 1 83 ? -6.526 6.996 8.739 1.00 89.69 83 ARG A C 1
ATOM 685 O O . ARG A 1 83 ? -7.059 6.550 9.748 1.00 89.69 83 ARG A O 1
ATOM 692 N N . ASP A 1 84 ? -7.149 7.777 7.859 1.00 89.50 84 ASP A N 1
ATOM 693 C CA . ASP A 1 84 ? -8.507 8.301 8.049 1.00 89.50 84 ASP A CA 1
ATOM 694 C C . ASP A 1 84 ? -9.540 7.183 8.246 1.00 89.50 84 ASP A C 1
ATOM 696 O O . ASP A 1 84 ? -10.426 7.284 9.092 1.00 89.50 84 ASP A O 1
ATOM 700 N N . PHE A 1 85 ? -9.410 6.087 7.486 1.00 90.00 85 PHE A N 1
ATOM 701 C CA . PHE A 1 85 ? -10.281 4.925 7.636 1.00 90.00 85 PHE A CA 1
ATOM 702 C C . PHE A 1 85 ? -10.109 4.293 9.018 1.00 90.00 85 PHE A C 1
ATOM 704 O O . PHE A 1 85 ? -11.091 4.083 9.720 1.00 90.00 85 PHE A O 1
ATOM 711 N N . MET A 1 86 ? -8.867 4.050 9.444 1.00 87.62 86 MET A N 1
ATOM 712 C CA . MET A 1 86 ? -8.593 3.459 10.757 1.00 87.62 86 MET A CA 1
ATOM 713 C C . MET A 1 86 ? -9.081 4.339 11.910 1.00 87.62 86 MET A C 1
ATOM 715 O O . MET A 1 86 ? -9.649 3.819 12.866 1.00 87.62 86 MET A O 1
ATOM 719 N N . GLU A 1 87 ? -8.873 5.653 11.833 1.00 88.38 87 GLU A N 1
ATOM 720 C CA . GLU A 1 87 ? -9.314 6.593 12.869 1.00 88.38 87 GLU A CA 1
ATOM 721 C C . GLU A 1 87 ? -10.842 6.624 12.989 1.00 88.38 87 GLU A C 1
ATOM 723 O O . GLU A 1 87 ? -11.366 6.610 14.104 1.00 88.38 87 GLU A O 1
ATOM 728 N N . ARG A 1 88 ? -11.562 6.578 11.861 1.00 89.00 88 ARG A N 1
ATOM 729 C CA . ARG A 1 88 ? -13.027 6.517 11.851 1.00 89.00 88 ARG A CA 1
ATOM 730 C C . ARG A 1 88 ? -13.561 5.216 12.451 1.00 89.00 88 ARG A C 1
ATOM 732 O O . ARG A 1 88 ? -14.385 5.276 13.356 1.00 89.00 88 ARG A O 1
ATOM 739 N N . GLU A 1 89 ? -13.076 4.058 11.999 1.00 86.12 89 GLU A N 1
ATOM 740 C CA . GLU A 1 89 ? -13.540 2.752 12.504 1.00 86.12 89 GLU A CA 1
ATOM 741 C C . GLU A 1 89 ? -13.237 2.587 14.004 1.00 86.12 89 GLU A C 1
ATOM 743 O O . GLU A 1 89 ? -14.054 2.069 14.764 1.00 86.12 89 GLU A O 1
ATOM 748 N N . LEU A 1 90 ? -12.073 3.069 14.461 1.00 84.56 90 LEU A N 1
ATOM 749 C CA . LEU A 1 90 ? -11.739 3.094 15.886 1.00 84.56 90 LEU A CA 1
ATOM 750 C C . LEU A 1 90 ? -12.668 4.022 16.671 1.00 84.56 90 LEU A C 1
ATOM 752 O O . LEU A 1 90 ? -13.104 3.652 17.760 1.00 84.56 90 LEU A O 1
ATOM 756 N N . GLY A 1 91 ? -12.975 5.206 16.135 1.00 84.69 91 GLY A N 1
ATOM 757 C CA . GLY A 1 91 ? -13.927 6.139 16.735 1.00 84.69 91 GLY A CA 1
ATOM 758 C C . GLY A 1 91 ? -15.310 5.512 16.911 1.00 84.69 91 GLY A C 1
ATOM 759 O O . GLY A 1 91 ? -15.833 5.497 18.024 1.00 84.69 91 GLY A O 1
ATOM 760 N N . GLU A 1 92 ? -15.851 4.908 15.851 1.00 85.56 92 GLU A N 1
ATOM 761 C CA . GLU A 1 92 ? -17.136 4.197 15.881 1.00 85.56 92 GLU A CA 1
ATOM 762 C C . GLU A 1 92 ? -17.128 3.044 16.896 1.00 85.56 92 GLU A C 1
ATOM 764 O O . GLU A 1 92 ? -18.072 2.875 17.674 1.00 85.56 92 GLU A O 1
ATOM 769 N N . TYR A 1 93 ? -16.033 2.280 16.951 1.00 84.06 93 TYR A N 1
ATOM 770 C CA . TYR A 1 93 ? -15.863 1.216 17.934 1.00 84.06 93 TYR A CA 1
ATOM 771 C C . TYR A 1 93 ? -15.902 1.752 19.370 1.00 84.06 93 TYR A C 1
ATOM 773 O O . TYR A 1 93 ? -16.642 1.223 20.204 1.00 84.06 93 TYR A O 1
ATOM 781 N N . TYR A 1 94 ? -15.165 2.824 19.668 1.00 81.44 94 TYR A N 1
ATOM 782 C CA . TYR A 1 94 ? -15.192 3.444 20.992 1.00 81.44 94 TYR A CA 1
ATOM 783 C C . TYR A 1 94 ? -16.583 3.981 21.344 1.00 81.44 94 TYR A C 1
ATOM 785 O O . TYR A 1 94 ? -17.077 3.700 22.438 1.00 81.44 94 TYR A O 1
ATOM 793 N N . GLU A 1 95 ? -17.249 4.687 20.428 1.00 82.00 95 GLU A N 1
ATOM 794 C CA . GLU A 1 95 ? -18.617 5.165 20.646 1.00 82.00 95 GLU A CA 1
ATOM 795 C C . GLU A 1 95 ? -19.574 4.011 20.969 1.00 82.00 95 GLU A C 1
ATOM 797 O O . GLU A 1 95 ? -20.363 4.117 21.907 1.00 82.00 95 GLU A O 1
ATOM 802 N N . SER A 1 96 ? -19.471 2.875 20.273 1.00 81.69 96 SER A N 1
ATOM 803 C CA . SER A 1 96 ? -20.335 1.710 20.516 1.00 81.69 96 SER A CA 1
ATOM 804 C C . SER A 1 96 ? -20.201 1.121 21.930 1.00 81.69 96 SER A C 1
ATOM 806 O O . SER A 1 96 ? -21.190 0.669 22.515 1.00 81.69 96 SER A O 1
ATOM 808 N N . ILE A 1 97 ? -18.993 1.165 22.503 1.00 82.06 97 ILE A N 1
ATOM 809 C CA . ILE A 1 97 ? -18.708 0.662 23.853 1.00 82.06 97 ILE A CA 1
ATOM 810 C C . ILE A 1 97 ? -19.251 1.621 24.910 1.00 82.06 97 ILE A C 1
ATOM 812 O O . ILE A 1 97 ? -19.843 1.185 25.897 1.00 82.06 97 ILE A O 1
ATOM 816 N N . PHE A 1 98 ? -19.041 2.926 24.727 1.00 74.56 98 PHE A N 1
ATOM 817 C CA . PHE A 1 98 ? -19.376 3.922 25.745 1.00 74.56 98 PHE A CA 1
ATOM 818 C C . PHE A 1 98 ? -20.827 4.406 25.690 1.00 74.56 98 PHE A C 1
ATOM 820 O O . PHE A 1 98 ? -21.322 4.904 26.695 1.00 74.56 98 PHE A O 1
ATOM 827 N N . ARG A 1 99 ? -21.532 4.225 24.568 1.00 62.47 99 ARG A N 1
ATOM 828 C CA . ARG A 1 99 ? -22.954 4.584 24.417 1.00 62.47 99 ARG A CA 1
ATOM 829 C C . ARG A 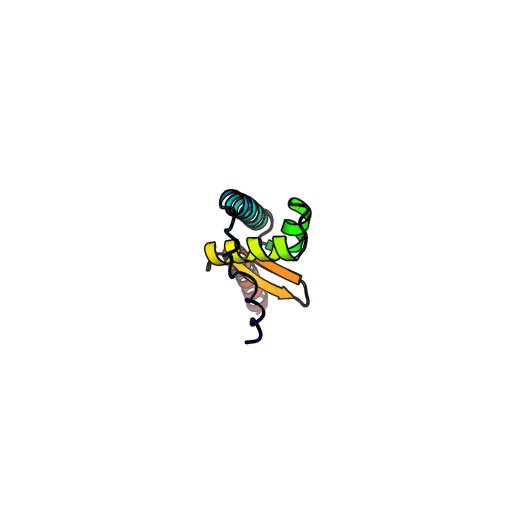1 99 ? -23.919 3.536 24.997 1.00 62.47 99 ARG A C 1
ATOM 831 O O . ARG A 1 99 ? -25.110 3.802 25.079 1.00 62.47 99 ARG A O 1
ATOM 838 N N . ASN A 1 100 ? -23.406 2.369 25.401 1.00 56.56 100 ASN A N 1
ATOM 839 C CA . ASN A 1 100 ? -24.145 1.295 26.084 1.00 56.56 100 ASN A CA 1
ATOM 840 C C . ASN A 1 100 ? -23.957 1.298 27.620 1.00 56.56 100 ASN A C 1
ATOM 842 O O . ASN A 1 100 ? -24.180 0.276 28.271 1.00 56.56 100 ASN A O 1
ATOM 846 N N . LYS A 1 101 ? -23.528 2.423 28.202 1.00 51.06 101 LYS A N 1
ATOM 847 C CA . LYS A 1 101 ? -23.578 2.678 29.650 1.00 51.06 101 LYS A CA 1
ATOM 848 C C . LYS A 1 101 ? -24.676 3.679 29.964 1.00 51.06 101 LYS A C 1
ATOM 850 O O . LYS A 1 101 ? -25.265 3.533 31.055 1.00 51.06 101 LYS A O 1
#